Protein AF-A0AAN5BZF1-F1 (afdb_monomer)

Radius of gyration: 17.64 Å; Cα contacts (8 Å, |Δi|>4): 148; chains: 1; bounding box: 44×20×55 Å

pLDDT: mean 89.33, std 8.78, range [52.62, 97.06]

Solvent-accessible surface area (backbone atoms only — not comparable to full-atom values): 7634 Å² total; per-residue (Å²): 88,80,38,71,54,56,28,67,74,54,53,46,75,68,54,53,54,54,31,49,66,64,27,49,68,59,40,47,74,74,57,59,83,70,92,83,79,69,65,94,83,48,86,80,37,66,64,59,48,49,49,61,63,52,37,48,49,57,47,70,46,64,67,22,38,48,53,46,38,59,76,68,37,50,78,61,68,27,50,91,74,35,31,44,72,50,91,70,55,87,87,53,55,50,44,73,61,42,70,63,100,78,62,51,69,65,58,49,50,54,41,54,75,65,73,58,48,33,44,49,34,42,51,44,71,42,76,60,128

Mean predicted aligned error: 5.1 Å

Secondary structure (DSSP, 8-state):
-EESSHHHHH--HHHHHHHHHHHHHHHHHHS---TTSS-TT-TT-HHHHHHHHHGGGG--HHHHHHHHHHHTTHHHHTGGGTEEE-SS-SSS-SSTT---SS--HHHHHHHHHTT--S--EE--EEE--

Organism: Aspergillus oryzae (NCBI:txid5062)

Foldseek 3Di:
DKDQCQLVVLDDPVQLVVLCVVQVVVLCVQLNDDPPDDDPPPPPPPSNVLSSLLSLLSRPLVVSNVSVCVVVVVQVVCVVVQKGWDPADDPAGQQNLHADPDHDSVSSCVSSVVSGRSNIGDIDMDGND

Structure (mmCIF, N/CA/C/O backbone):
data_AF-A0AAN5BZF1-F1
#
_entry.id   AF-A0AAN5BZF1-F1
#
loop_
_atom_site.group_PDB
_atom_site.id
_atom_site.type_symbol
_atom_site.label_atom_id
_atom_site.label_alt_id
_atom_site.label_comp_id
_atom_site.label_asym_id
_atom_site.label_entity_id
_atom_site.label_seq_id
_atom_site.pdbx_PDB_ins_code
_atom_site.Cartn_x
_atom_site.Cartn_y
_atom_site.Cartn_z
_atom_site.occupancy
_atom_site.B_iso_or_equiv
_atom_site.auth_seq_id
_atom_site.auth_comp_id
_atom_site.auth_asym_id
_atom_site.auth_atom_id
_atom_site.pdbx_PDB_model_num
ATOM 1 N N . MET A 1 1 ? -8.368 -5.674 11.478 1.00 91.88 1 MET A N 1
ATOM 2 C CA . MET A 1 1 ? -9.057 -6.211 10.284 1.00 91.88 1 MET A CA 1
ATOM 3 C C . MET A 1 1 ? -8.152 -6.022 9.079 1.00 91.88 1 MET A C 1
ATOM 5 O O . MET A 1 1 ? -7.572 -4.952 8.968 1.00 91.88 1 MET A O 1
ATOM 9 N N . LEU A 1 2 ? -7.990 -7.036 8.229 1.00 95.12 2 LEU A N 1
ATOM 10 C CA . LEU A 1 2 ? -7.129 -6.982 7.041 1.00 95.12 2 LEU A CA 1
ATOM 11 C C . LEU A 1 2 ? -7.981 -6.847 5.777 1.00 95.12 2 LEU A C 1
ATOM 13 O O . LEU A 1 2 ? -8.936 -7.600 5.605 1.00 95.12 2 LEU A O 1
ATOM 17 N N . PHE A 1 3 ? -7.600 -5.931 4.892 1.00 95.75 3 PHE A N 1
ATOM 18 C CA . PHE A 1 3 ? -8.144 -5.796 3.547 1.00 95.75 3 PHE A CA 1
ATOM 19 C C . PHE A 1 3 ? -7.037 -6.070 2.532 1.00 95.75 3 PHE A C 1
ATOM 21 O O . PHE A 1 3 ? -6.035 -5.360 2.513 1.00 95.75 3 PHE A O 1
ATOM 28 N N . LEU A 1 4 ? -7.222 -7.092 1.697 1.00 93.94 4 LEU A N 1
ATOM 29 C CA . LEU A 1 4 ? -6.226 -7.489 0.695 1.00 93.94 4 LEU A CA 1
ATOM 30 C C . LEU A 1 4 ? -6.382 -6.720 -0.622 1.00 93.94 4 LEU A C 1
ATOM 32 O O . LEU A 1 4 ? -5.389 -6.324 -1.216 1.00 93.94 4 LEU A O 1
ATOM 36 N N . ASN A 1 5 ? -7.623 -6.467 -1.053 1.00 92.44 5 ASN A N 1
ATOM 37 C CA . ASN A 1 5 ? -7.913 -5.954 -2.400 1.00 92.44 5 ASN A CA 1
ATOM 38 C C . ASN A 1 5 ? -8.626 -4.596 -2.417 1.00 92.44 5 ASN A C 1
ATOM 40 O O . ASN A 1 5 ? -8.908 -4.074 -3.492 1.00 92.44 5 ASN A O 1
ATOM 44 N N . ALA A 1 6 ? -8.891 -4.005 -1.248 1.00 94.69 6 ALA A N 1
ATOM 45 C CA . ALA A 1 6 ? -9.682 -2.781 -1.113 1.00 94.69 6 ALA A CA 1
ATOM 46 C C . ALA A 1 6 ? -9.206 -1.653 -2.039 1.00 94.69 6 ALA A C 1
ATOM 48 O O . ALA A 1 6 ? -10.010 -1.030 -2.724 1.00 94.69 6 ALA A O 1
ATOM 49 N N . THR A 1 7 ? -7.899 -1.394 -2.106 1.00 94.56 7 THR A N 1
ATOM 50 C CA . THR A 1 7 ? -7.390 -0.309 -2.955 1.00 94.56 7 THR A CA 1
ATOM 51 C C . THR A 1 7 ? -7.484 -0.646 -4.440 1.00 94.56 7 THR A C 1
ATOM 53 O O . THR A 1 7 ? -7.795 0.236 -5.235 1.00 94.56 7 THR A O 1
ATOM 56 N N . ARG A 1 8 ? -7.296 -1.917 -4.822 1.00 91.38 8 ARG A N 1
ATOM 57 C CA . ARG A 1 8 ? -7.451 -2.379 -6.210 1.00 91.38 8 ARG A CA 1
ATOM 58 C C . ARG A 1 8 ? -8.891 -2.231 -6.688 1.00 91.38 8 ARG A C 1
ATOM 60 O O . ARG A 1 8 ? -9.105 -1.761 -7.798 1.00 91.38 8 ARG A O 1
ATOM 67 N N . GLU A 1 9 ? -9.858 -2.578 -5.843 1.00 94.00 9 GLU A N 1
ATOM 68 C CA . GLU A 1 9 ? -11.291 -2.433 -6.132 1.00 94.00 9 GLU A CA 1
ATOM 69 C C . GLU A 1 9 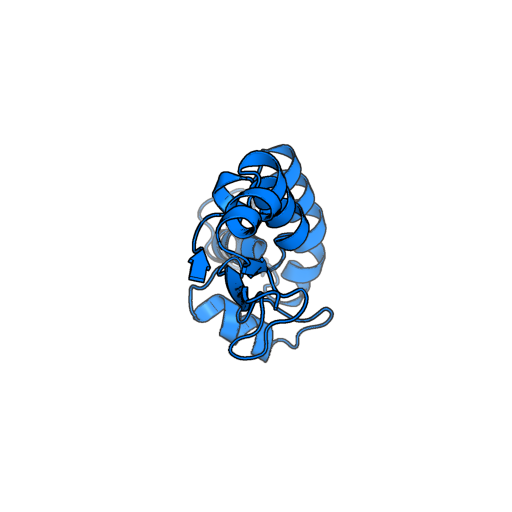? -11.711 -0.963 -6.255 1.00 94.00 9 GLU A C 1
ATOM 71 O O . GLU A 1 9 ? -12.562 -0.628 -7.076 1.00 94.00 9 GLU A O 1
ATOM 76 N N . MET A 1 10 ? -11.077 -0.072 -5.488 1.00 96.00 10 MET A N 1
ATOM 77 C CA . MET A 1 10 ? -1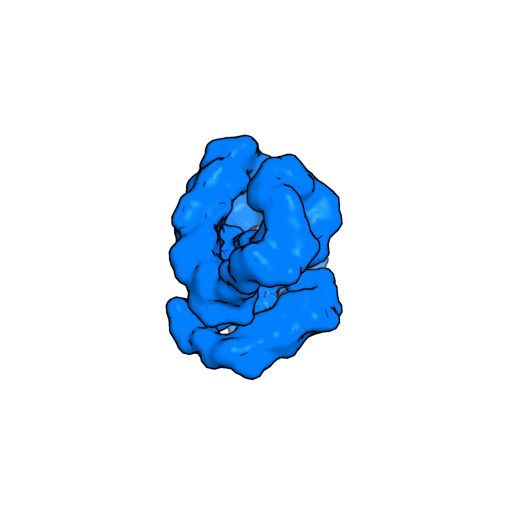1.325 1.368 -5.568 1.00 96.00 10 MET A CA 1
ATOM 78 C C . MET A 1 10 ? -10.559 2.078 -6.688 1.00 96.00 10 MET A C 1
ATOM 80 O O . MET A 1 10 ? -10.836 3.252 -6.953 1.00 96.00 10 MET A O 1
ATOM 84 N N . SER A 1 11 ? -9.596 1.409 -7.324 1.00 94.69 11 SER A N 1
ATOM 85 C CA . SER A 1 11 ? -8.737 1.985 -8.358 1.00 94.69 11 SER A CA 1
ATOM 86 C C . SER A 1 11 ? -9.497 2.226 -9.658 1.00 94.69 11 SER A C 1
ATOM 88 O O . SER A 1 11 ? -10.215 1.361 -10.156 1.00 94.69 11 SER A O 1
ATOM 90 N N . THR A 1 12 ? -9.314 3.407 -10.246 1.00 95.25 12 THR A N 1
ATOM 91 C CA . THR A 1 12 ? -9.862 3.746 -11.566 1.00 95.25 12 THR A CA 1
ATOM 92 C C . THR A 1 12 ? -8.776 3.694 -12.642 1.00 95.25 12 THR A C 1
ATOM 94 O O . THR A 1 12 ? -7.589 3.805 -12.326 1.00 95.25 12 THR A O 1
ATOM 97 N N . PRO A 1 13 ? -9.138 3.636 -13.939 1.00 93.88 13 PRO A N 1
ATOM 98 C CA . PRO A 1 13 ? -8.155 3.739 -15.020 1.00 93.88 13 PRO A CA 1
ATOM 99 C C . PRO A 1 13 ? -7.281 5.000 -14.927 1.00 93.88 13 PRO A C 1
ATOM 101 O O . PRO A 1 13 ? -6.094 4.963 -15.238 1.00 93.88 13 PRO A O 1
ATOM 104 N N . LYS A 1 14 ? -7.842 6.117 -14.441 1.00 93.31 14 LYS A N 1
ATOM 105 C CA . LYS A 1 14 ? -7.090 7.358 -14.220 1.00 93.31 14 LYS A CA 1
ATOM 106 C C . LYS A 1 14 ? -6.030 7.194 -13.128 1.00 93.31 14 LYS A C 1
ATOM 108 O O . LYS A 1 14 ? -4.916 7.687 -13.290 1.00 93.31 14 LYS A O 1
ATOM 113 N N . ASP A 1 15 ? -6.365 6.496 -12.044 1.00 92.94 15 ASP A N 1
ATOM 114 C CA . ASP A 1 15 ? -5.434 6.224 -10.945 1.00 92.94 15 ASP A CA 1
ATOM 115 C C . ASP A 1 15 ? -4.287 5.311 -11.409 1.00 92.94 15 ASP A C 1
ATOM 117 O O . ASP A 1 15 ? -3.130 5.572 -11.083 1.00 92.94 15 ASP A O 1
ATOM 121 N N . GLN A 1 16 ? -4.587 4.299 -12.234 1.00 89.62 16 GLN A N 1
ATOM 122 C CA . GLN A 1 16 ? -3.591 3.386 -12.816 1.00 89.62 16 GLN A CA 1
ATOM 123 C C . GLN A 1 16 ? -2.600 4.125 -13.721 1.00 89.62 16 GLN A C 1
ATOM 125 O O . GLN A 1 16 ? -1.389 3.967 -13.575 1.00 89.62 16 GLN A O 1
ATOM 130 N N . VAL A 1 17 ? -3.098 4.991 -14.609 1.00 90.56 17 VAL A N 1
ATOM 131 C CA . VAL A 1 17 ? -2.249 5.819 -15.480 1.00 90.56 17 VAL A CA 1
ATOM 132 C C . VAL A 1 17 ? -1.373 6.763 -14.650 1.00 90.56 17 VAL A C 1
ATOM 134 O O . VAL A 1 17 ? -0.173 6.870 -14.896 1.00 90.56 17 VAL A O 1
ATOM 137 N N . ALA A 1 18 ? -1.935 7.414 -13.628 1.00 89.62 18 ALA A N 1
ATOM 138 C CA . ALA A 1 18 ? -1.164 8.280 -12.736 1.00 89.62 18 ALA A CA 1
ATOM 139 C C . ALA A 1 18 ? -0.093 7.504 -11.948 1.00 89.62 18 ALA A C 1
ATOM 141 O O . ALA A 1 18 ? 1.019 8.001 -11.770 1.00 89.62 18 ALA A O 1
ATOM 142 N N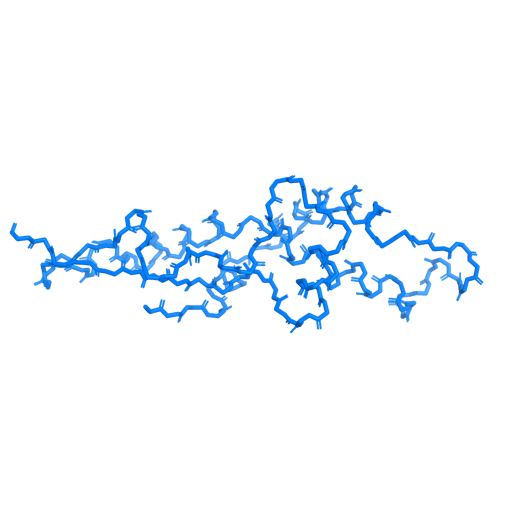 . CYS A 1 19 ? -0.408 6.286 -11.497 1.00 88.75 19 CYS A N 1
ATOM 143 C CA . CYS A 1 19 ? 0.542 5.393 -10.842 1.00 88.75 19 CYS A CA 1
ATOM 144 C C . CYS A 1 19 ? 1.697 5.029 -11.775 1.00 88.75 19 CYS A C 1
ATOM 146 O O . CYS A 1 19 ? 2.851 5.191 -11.391 1.00 88.75 19 CYS A O 1
ATOM 148 N N . MET A 1 20 ? 1.393 4.632 -13.014 1.00 86.69 20 MET A N 1
ATOM 149 C CA . MET A 1 20 ? 2.396 4.305 -14.027 1.00 86.69 20 MET A CA 1
ATOM 150 C C . MET A 1 20 ? 3.388 5.457 -14.225 1.00 86.69 20 MET A C 1
ATOM 152 O O . MET A 1 20 ? 4.595 5.245 -14.135 1.00 86.69 20 MET A O 1
ATOM 156 N N . PHE A 1 21 ? 2.898 6.687 -14.422 1.00 84.88 21 PHE A N 1
ATOM 157 C CA . PHE A 1 21 ? 3.770 7.852 -14.606 1.00 84.88 21 PHE A CA 1
ATOM 158 C C . PHE A 1 21 ? 4.677 8.122 -13.399 1.00 84.88 21 PHE A C 1
ATOM 160 O O . PHE A 1 21 ? 5.855 8.415 -13.587 1.00 84.88 21 PHE A O 1
ATOM 167 N N . ARG A 1 22 ? 4.160 7.997 -12.169 1.00 83.12 22 ARG A N 1
ATOM 168 C CA . ARG A 1 22 ? 4.951 8.200 -10.940 1.00 83.12 22 ARG A CA 1
ATOM 169 C C . ARG A 1 22 ? 5.970 7.086 -10.702 1.00 83.12 22 ARG A C 1
ATOM 171 O O . ARG A 1 22 ? 7.090 7.352 -10.276 1.00 83.12 22 ARG A O 1
ATOM 178 N N . ALA A 1 23 ? 5.578 5.841 -10.957 1.00 87.38 23 ALA A N 1
ATOM 179 C CA . ALA A 1 23 ? 6.400 4.672 -10.680 1.00 87.38 23 ALA A CA 1
ATOM 180 C C . ALA A 1 23 ? 7.549 4.529 -11.683 1.00 87.38 23 ALA A C 1
ATOM 182 O O . ALA A 1 23 ? 8.621 4.074 -11.301 1.00 87.38 23 ALA A O 1
ATOM 183 N N . MET A 1 24 ? 7.358 4.923 -12.948 1.00 84.00 24 MET A N 1
ATOM 184 C CA . MET A 1 24 ? 8.294 4.606 -14.032 1.00 84.00 24 MET A CA 1
ATOM 185 C C . MET A 1 24 ? 9.720 5.128 -13.794 1.00 84.00 24 MET A C 1
ATOM 187 O O . MET A 1 24 ? 10.673 4.379 -13.999 1.00 84.00 24 MET A O 1
ATOM 191 N N . GLU A 1 25 ? 9.883 6.363 -13.313 1.00 82.31 25 GLU A N 1
ATOM 192 C CA . GLU A 1 25 ? 11.207 6.924 -12.986 1.00 82.31 25 GLU A CA 1
ATOM 193 C C . GLU A 1 25 ? 11.890 6.135 -11.859 1.00 82.31 25 GLU A C 1
ATOM 195 O O . GLU A 1 25 ? 13.064 5.773 -11.940 1.00 82.31 25 GLU A O 1
ATOM 200 N N . THR A 1 26 ? 11.118 5.792 -10.828 1.00 86.44 26 THR A N 1
ATOM 201 C CA . THR A 1 26 ? 11.614 5.045 -9.669 1.00 86.44 26 THR A CA 1
ATOM 202 C C . THR A 1 26 ? 11.946 3.597 -10.045 1.00 86.44 26 THR A C 1
ATOM 204 O O . THR A 1 26 ? 12.961 3.052 -9.620 1.00 86.44 26 THR A O 1
ATOM 207 N N . LEU A 1 27 ? 11.146 2.974 -10.908 1.00 89.38 27 LEU A N 1
ATOM 208 C CA . LEU A 1 27 ? 11.357 1.611 -11.388 1.00 89.38 27 LEU A CA 1
ATOM 209 C C . LEU A 1 27 ? 12.570 1.483 -12.299 1.00 89.38 27 LEU A C 1
ATOM 211 O O . LEU A 1 27 ? 13.262 0.473 -12.222 1.00 89.38 27 LEU A O 1
ATOM 215 N N . GLN A 1 28 ? 12.877 2.491 -13.118 1.00 86.00 28 GLN A N 1
ATOM 216 C CA . GLN A 1 28 ? 14.102 2.481 -13.922 1.00 86.00 28 GLN A CA 1
ATOM 217 C C . GLN A 1 28 ? 15.364 2.412 -13.054 1.00 86.00 28 GLN A C 1
ATOM 219 O O . GLN A 1 28 ? 16.357 1.819 -13.477 1.00 86.00 28 GLN A O 1
ATOM 224 N N . ARG A 1 29 ? 15.320 2.968 -11.835 1.00 89.62 29 ARG A N 1
ATOM 225 C CA . ARG A 1 29 ? 16.412 2.866 -10.859 1.00 89.62 29 ARG A CA 1
ATOM 226 C C . ARG A 1 29 ? 16.575 1.442 -10.317 1.00 89.62 29 ARG A C 1
ATOM 228 O O . ARG A 1 29 ? 17.709 0.991 -10.196 1.00 89.62 29 ARG A O 1
ATOM 235 N N . PHE A 1 30 ? 15.479 0.756 -9.987 1.00 91.88 30 PHE A N 1
ATOM 236 C CA . PHE A 1 30 ? 15.518 -0.556 -9.319 1.00 91.88 30 PHE A CA 1
ATOM 237 C C . PHE A 1 30 ? 15.552 -1.756 -10.274 1.00 91.88 30 PHE A C 1
ATOM 239 O O . PHE A 1 30 ? 16.174 -2.776 -9.976 1.00 91.88 30 PHE A O 1
ATOM 246 N N . LEU A 1 31 ? 14.881 -1.639 -11.419 1.00 90.06 31 LEU A N 1
ATOM 247 C CA . LEU A 1 31 ? 14.746 -2.655 -12.462 1.00 90.06 31 LEU A CA 1
ATOM 248 C C . LEU A 1 31 ? 15.100 -2.030 -13.821 1.00 90.06 31 LEU A C 1
ATOM 250 O O . LEU A 1 31 ? 14.212 -1.827 -14.651 1.00 90.06 31 LEU A O 1
ATOM 254 N N . PRO A 1 32 ? 16.371 -1.674 -14.075 1.00 85.06 32 PRO A N 1
ATOM 255 C CA . PRO A 1 32 ? 16.757 -1.058 -15.338 1.00 85.06 32 PRO A CA 1
ATOM 256 C C . PRO A 1 32 ? 16.503 -2.015 -16.509 1.00 85.06 32 PRO A C 1
ATOM 258 O O . PRO A 1 32 ? 16.927 -3.171 -16.477 1.00 85.06 32 PRO A O 1
ATOM 261 N N . MET A 1 33 ? 15.855 -1.519 -17.568 1.00 77.19 33 MET A N 1
ATOM 262 C CA . MET A 1 33 ? 15.708 -2.277 -18.814 1.00 77.19 33 MET A CA 1
ATOM 263 C C . MET A 1 33 ? 17.076 -2.405 -19.475 1.00 77.19 33 MET A C 1
ATOM 265 O O . MET A 1 33 ? 17.677 -1.410 -19.892 1.00 77.19 33 MET A O 1
ATOM 269 N N . ARG A 1 34 ? 17.592 -3.628 -19.568 1.00 72.75 34 ARG A N 1
ATOM 270 C CA . ARG A 1 34 ? 18.871 -3.880 -20.219 1.00 72.75 34 ARG A CA 1
ATOM 271 C C . ARG A 1 34 ? 18.611 -4.047 -21.714 1.00 72.75 34 ARG A C 1
ATOM 273 O O . ARG A 1 34 ? 17.890 -4.958 -22.114 1.00 72.75 34 ARG A O 1
ATOM 280 N N . PRO A 1 35 ? 19.264 -3.260 -22.584 1.00 60.59 35 PRO A N 1
ATOM 281 C CA . PRO A 1 35 ? 19.010 -3.282 -24.028 1.00 60.59 35 PRO A CA 1
ATOM 282 C C . PRO A 1 35 ? 19.444 -4.581 -24.741 1.00 60.59 35 PRO A C 1
ATOM 284 O O . PRO A 1 35 ? 19.495 -4.627 -25.965 1.00 60.59 35 PRO A O 1
ATOM 287 N N . ARG A 1 36 ? 19.803 -5.646 -24.009 1.00 55.97 36 ARG A N 1
ATOM 288 C CA . ARG A 1 36 ? 20.510 -6.822 -24.537 1.00 55.97 36 ARG A CA 1
ATOM 289 C C . ARG A 1 36 ? 19.683 -8.100 -24.687 1.00 55.97 36 ARG A C 1
ATOM 291 O O . ARG A 1 36 ? 20.268 -9.107 -25.071 1.00 55.97 36 ARG A O 1
ATOM 298 N N . GLN A 1 37 ? 18.375 -8.106 -24.412 1.00 52.62 37 GLN A N 1
ATOM 299 C CA . GLN A 1 37 ? 17.610 -9.368 -24.383 1.00 52.62 37 GLN A CA 1
ATOM 300 C C . GLN A 1 37 ? 16.254 -9.383 -25.113 1.00 52.62 37 GLN A C 1
ATOM 302 O O . GLN A 1 37 ? 15.498 -10.338 -24.949 1.00 52.62 37 GLN A O 1
ATOM 307 N N . GLY A 1 38 ? 15.942 -8.418 -25.985 1.00 55.72 38 GLY A N 1
ATOM 308 C CA . GLY A 1 38 ? 14.788 -8.585 -26.873 1.00 55.72 38 GLY A CA 1
ATOM 309 C C . GLY A 1 38 ? 14.341 -7.346 -27.630 1.00 55.72 38 GLY A C 1
ATOM 310 O O . GLY A 1 38 ? 14.805 -6.237 -27.382 1.00 55.72 38 GLY A O 1
ATOM 311 N N . ASP A 1 39 ? 13.417 -7.582 -28.558 1.00 62.34 39 ASP A N 1
ATOM 312 C CA . ASP A 1 39 ? 12.651 -6.562 -29.264 1.00 62.34 39 ASP A CA 1
ATOM 313 C C . ASP A 1 39 ? 11.954 -5.628 -28.246 1.00 62.34 39 ASP A C 1
ATOM 315 O O . ASP A 1 39 ? 11.187 -6.122 -27.415 1.00 62.34 39 ASP A O 1
ATOM 319 N N . PRO A 1 40 ? 12.199 -4.303 -28.278 1.00 58.56 40 PRO A N 1
ATOM 320 C CA . PRO A 1 40 ? 11.562 -3.340 -27.374 1.00 58.56 40 PRO A CA 1
ATOM 321 C C . PRO A 1 40 ? 10.034 -3.268 -27.535 1.00 58.56 40 PRO A C 1
ATOM 323 O O . PRO A 1 40 ? 9.355 -2.695 -26.688 1.00 58.56 40 PRO A O 1
ATOM 326 N N . THR A 1 41 ? 9.481 -3.860 -28.596 1.00 68.94 41 THR A N 1
ATOM 327 C CA . THR A 1 41 ? 8.036 -4.002 -28.815 1.00 68.94 41 THR A CA 1
ATOM 328 C C . THR A 1 41 ? 7.469 -5.321 -28.274 1.00 68.94 41 THR A C 1
ATOM 330 O O . THR A 1 41 ? 6.251 -5.526 -28.262 1.00 68.94 41 THR A O 1
ATOM 333 N N . ASN A 1 42 ? 8.323 -6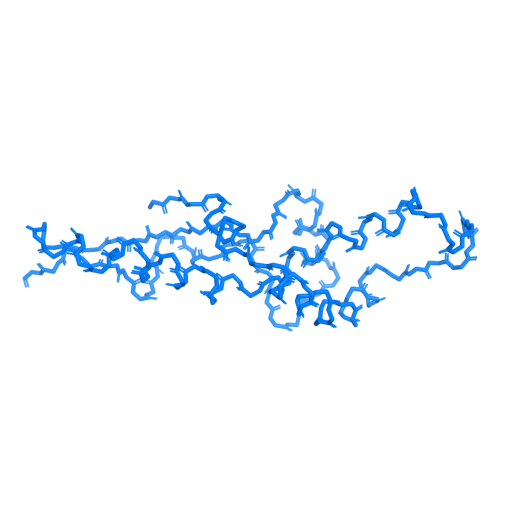.217 -27.765 1.00 76.12 42 ASN A N 1
ATOM 334 C CA . ASN A 1 42 ? 7.897 -7.480 -27.180 1.00 76.12 42 ASN A CA 1
ATOM 335 C C . ASN A 1 42 ? 7.266 -7.266 -25.797 1.00 76.12 42 ASN A C 1
ATOM 337 O O . ASN A 1 42 ? 7.941 -7.268 -24.767 1.00 76.12 42 ASN A O 1
ATOM 341 N N . LYS A 1 43 ? 5.935 -7.196 -25.776 1.00 73.81 43 LYS A N 1
ATOM 342 C CA . LYS A 1 43 ? 5.107 -7.143 -24.558 1.00 73.81 43 LYS A CA 1
ATOM 343 C C . LYS A 1 43 ? 5.282 -8.326 -23.591 1.00 73.81 43 LYS A C 1
ATOM 345 O O . LYS A 1 43 ? 4.784 -8.261 -22.474 1.00 73.81 43 LYS A O 1
ATOM 350 N N . TYR A 1 44 ? 5.954 -9.402 -24.007 1.00 81.00 44 TYR A N 1
ATOM 351 C CA . TYR A 1 44 ? 6.262 -10.574 -23.179 1.00 81.00 44 TYR A CA 1
ATOM 352 C C . TYR A 1 44 ? 7.709 -10.589 -22.668 1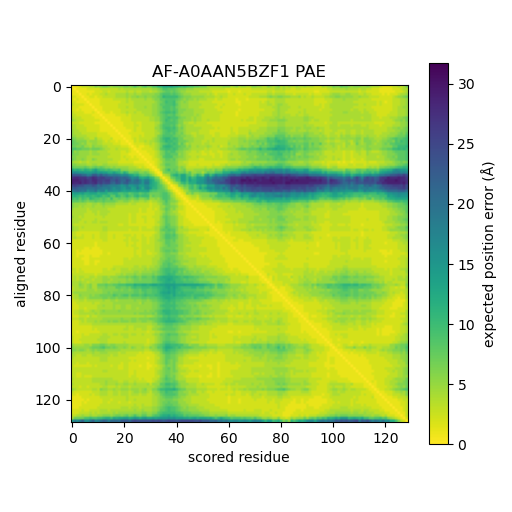.00 81.00 44 TYR A C 1
ATOM 354 O O . TYR A 1 44 ? 8.162 -11.597 -22.127 1.00 81.00 44 TYR A O 1
ATOM 362 N N . ASN A 1 45 ? 8.462 -9.502 -22.853 1.00 83.75 45 ASN A N 1
ATOM 363 C CA . ASN A 1 45 ? 9.790 -9.371 -22.272 1.00 83.75 45 ASN A CA 1
ATOM 364 C C . ASN A 1 45 ? 9.704 -9.446 -20.733 1.00 83.75 45 ASN A C 1
ATOM 366 O O . ASN A 1 45 ? 8.911 -8.741 -20.112 1.00 83.75 45 ASN A O 1
ATOM 370 N N . ALA A 1 46 ? 10.524 -10.298 -20.114 1.00 85.06 46 ALA A N 1
ATOM 371 C CA . ALA A 1 46 ? 10.475 -10.527 -18.671 1.00 85.06 46 ALA A CA 1
ATOM 372 C C . ALA A 1 46 ? 10.830 -9.277 -17.847 1.00 85.06 46 ALA A C 1
ATOM 374 O O . ALA A 1 46 ? 10.233 -9.053 -16.800 1.00 85.06 46 ALA A O 1
ATOM 375 N N . GLU A 1 47 ? 11.762 -8.441 -18.317 1.00 85.12 47 GLU A N 1
ATOM 376 C CA . GLU A 1 47 ? 12.112 -7.184 -17.644 1.00 85.12 47 GLU A CA 1
ATOM 377 C C . GLU A 1 47 ? 10.939 -6.198 -17.704 1.00 85.12 47 GLU A C 1
ATOM 379 O O . GLU A 1 47 ? 10.591 -5.604 -16.685 1.00 85.12 47 GLU A O 1
ATOM 384 N N . PHE A 1 48 ? 10.265 -6.106 -18.856 1.00 83.88 48 PHE A N 1
ATOM 385 C CA . PHE A 1 48 ? 9.045 -5.311 -19.003 1.00 83.88 48 PHE A CA 1
ATOM 386 C C . PHE A 1 48 ? 7.925 -5.806 -18.076 1.00 83.88 48 PHE A C 1
ATOM 388 O O . PHE A 1 48 ? 7.336 -5.014 -17.344 1.00 83.88 48 PHE A O 1
ATOM 395 N N . LEU A 1 49 ? 7.658 -7.116 -18.046 1.00 87.19 49 LEU A N 1
ATOM 396 C CA . LEU A 1 49 ? 6.644 -7.699 -17.160 1.00 87.19 49 LEU A CA 1
ATOM 397 C C . LEU A 1 49 ? 6.972 -7.467 -15.678 1.00 87.19 49 LEU A C 1
ATOM 399 O O . LEU A 1 49 ? 6.080 -7.135 -14.901 1.00 87.19 49 LEU A O 1
ATOM 403 N N . ASN A 1 50 ? 8.245 -7.578 -15.290 1.00 90.25 50 ASN A N 1
ATOM 404 C CA . ASN A 1 50 ? 8.681 -7.297 -13.923 1.00 90.25 50 ASN A CA 1
ATOM 405 C C . ASN A 1 50 ? 8.488 -5.824 -13.554 1.00 90.25 50 ASN A C 1
ATOM 407 O O . ASN A 1 50 ? 7.987 -5.545 -12.469 1.00 90.25 50 ASN A O 1
ATOM 411 N N . GLN A 1 51 ? 8.822 -4.887 -14.449 1.00 88.56 51 GLN A N 1
ATOM 412 C CA . GLN A 1 51 ? 8.536 -3.468 -14.228 1.00 88.56 51 GLN A CA 1
ATOM 413 C C . GLN A 1 51 ? 7.036 -3.224 -14.062 1.00 88.56 51 GLN A C 1
ATOM 415 O O . GLN A 1 51 ? 6.646 -2.524 -13.133 1.00 88.56 51 GLN A O 1
ATOM 420 N N . MET A 1 52 ? 6.200 -3.826 -14.914 1.00 86.62 52 MET A N 1
ATOM 421 C CA . MET A 1 52 ? 4.748 -3.670 -14.820 1.00 86.62 52 MET A CA 1
ATOM 422 C C . MET A 1 52 ? 4.194 -4.202 -13.496 1.00 86.62 52 MET A C 1
ATOM 424 O O . MET A 1 52 ? 3.420 -3.507 -12.846 1.00 86.62 52 MET A O 1
ATOM 428 N N . ASN A 1 53 ? 4.641 -5.379 -13.054 1.00 89.12 53 ASN A N 1
ATOM 429 C CA . ASN A 1 53 ? 4.236 -5.946 -11.766 1.00 89.12 53 ASN A CA 1
ATOM 430 C C . ASN A 1 53 ? 4.734 -5.108 -10.579 1.00 89.12 53 ASN A C 1
ATOM 432 O O . ASN A 1 53 ? 4.032 -4.954 -9.585 1.00 89.12 53 ASN A O 1
ATOM 436 N N . ALA A 1 54 ? 5.937 -4.539 -10.675 1.00 92.00 54 ALA A N 1
ATOM 437 C CA . ALA A 1 54 ? 6.517 -3.729 -9.611 1.00 92.00 54 ALA A CA 1
ATOM 438 C C . ALA A 1 54 ? 5.832 -2.360 -9.445 1.00 92.00 54 ALA A C 1
ATOM 440 O O . ALA A 1 54 ? 6.008 -1.729 -8.402 1.00 92.00 54 ALA A O 1
ATOM 441 N N . MET A 1 55 ? 5.046 -1.892 -10.428 1.00 89.50 55 MET A N 1
ATOM 442 C CA . MET A 1 55 ? 4.312 -0.620 -10.329 1.00 89.50 55 MET A CA 1
ATOM 443 C C . MET A 1 55 ? 3.357 -0.591 -9.135 1.00 89.50 55 MET A C 1
ATOM 445 O O . MET A 1 55 ? 3.208 0.462 -8.515 1.00 89.50 55 MET A O 1
ATOM 449 N N . ASP A 1 56 ? 2.756 -1.732 -8.789 1.00 88.62 56 ASP A N 1
ATOM 450 C CA . ASP A 1 56 ? 1.759 -1.817 -7.720 1.00 88.62 56 ASP A CA 1
ATOM 451 C C . ASP A 1 56 ? 2.323 -1.359 -6.363 1.00 88.62 56 ASP A C 1
ATOM 453 O O . ASP A 1 56 ? 1.617 -0.685 -5.608 1.00 88.62 56 ASP A O 1
ATOM 457 N N . LEU A 1 57 ? 3.618 -1.596 -6.108 1.00 92.19 57 LEU A N 1
ATOM 458 C CA . LEU A 1 57 ? 4.321 -1.181 -4.884 1.00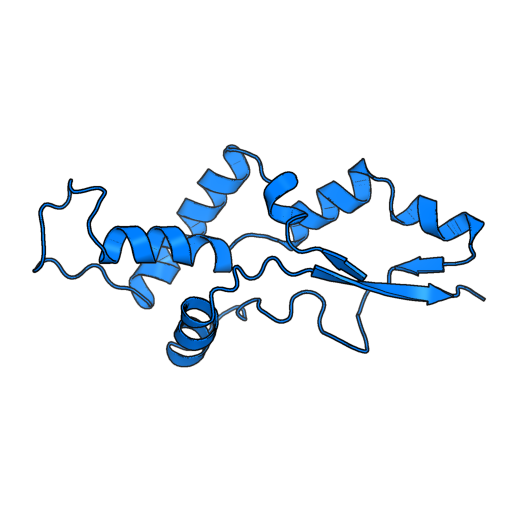 92.19 57 LEU A CA 1
ATOM 459 C C . LEU A 1 57 ? 4.368 0.342 -4.684 1.00 92.19 57 LEU A C 1
ATOM 461 O O . LEU A 1 57 ? 4.578 0.809 -3.564 1.00 92.19 57 LEU A O 1
ATOM 465 N N . PHE A 1 58 ? 4.169 1.115 -5.754 1.00 90.50 58 PHE A N 1
ATOM 466 C CA . PHE A 1 58 ? 4.192 2.581 -5.753 1.00 90.50 58 PHE A CA 1
ATOM 467 C C . PHE A 1 58 ? 2.792 3.195 -5.877 1.00 90.50 58 PHE A C 1
ATOM 469 O O . PHE A 1 58 ? 2.647 4.405 -6.080 1.00 90.50 58 PHE A O 1
ATOM 476 N N . THR A 1 59 ? 1.749 2.373 -5.752 1.00 90.44 59 THR A N 1
ATOM 477 C CA . THR A 1 59 ? 0.364 2.841 -5.767 1.00 90.44 59 THR A CA 1
ATOM 478 C C . THR A 1 59 ? 0.093 3.743 -4.568 1.00 90.44 59 THR A C 1
ATOM 480 O O . THR A 1 59 ? 0.462 3.432 -3.433 1.00 90.44 59 THR A O 1
ATOM 483 N N . ASP A 1 60 ? -0.626 4.843 -4.806 1.00 92.19 60 ASP A N 1
ATOM 484 C CA . ASP A 1 60 ? -1.165 5.694 -3.742 1.00 92.19 60 ASP A CA 1
ATOM 485 C C . ASP A 1 60 ? -2.345 4.993 -3.054 1.00 92.19 60 ASP A C 1
ATOM 487 O O . ASP A 1 60 ? -3.526 5.254 -3.294 1.00 92.19 60 ASP A O 1
ATOM 491 N N . ASN A 1 61 ? -1.988 4.027 -2.216 1.00 94.50 61 ASN A N 1
ATOM 492 C CA . ASN A 1 61 ? -2.921 3.183 -1.496 1.00 94.50 61 ASN A CA 1
ATOM 493 C C . ASN A 1 61 ? -3.715 3.964 -0.432 1.00 94.50 61 ASN A C 1
ATOM 495 O O . ASN A 1 61 ? -4.807 3.530 -0.072 1.00 94.50 61 ASN A O 1
ATOM 499 N N . ASP A 1 62 ? -3.222 5.118 0.038 1.00 94.81 62 ASP A N 1
ATOM 500 C CA . ASP A 1 62 ? -3.956 5.957 0.995 1.00 94.81 62 ASP A CA 1
ATOM 501 C C . ASP A 1 62 ? -5.187 6.577 0.346 1.00 94.81 62 ASP A C 1
ATOM 503 O O . ASP A 1 62 ? -6.297 6.372 0.836 1.00 94.81 62 ASP A O 1
ATOM 507 N N . THR A 1 63 ? -5.013 7.256 -0.791 1.00 95.88 63 THR A 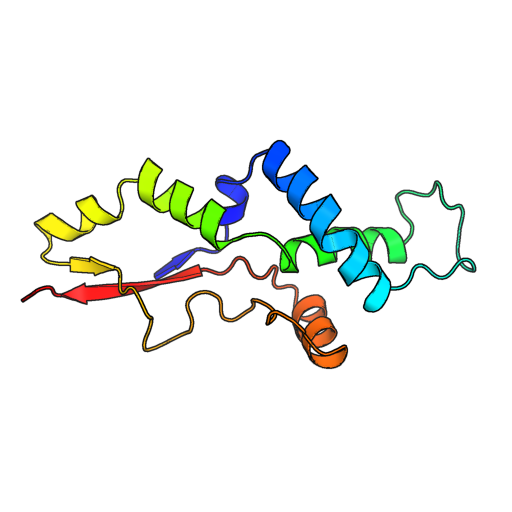N 1
ATOM 508 C CA . THR A 1 63 ? -6.128 7.884 -1.514 1.00 95.88 63 THR A CA 1
ATOM 509 C C . THR A 1 63 ? -7.183 6.853 -1.921 1.00 95.88 63 THR A C 1
ATOM 511 O O . THR A 1 63 ? -8.387 7.089 -1.792 1.00 95.88 63 THR A O 1
ATOM 514 N N . LEU A 1 64 ? -6.749 5.681 -2.393 1.00 96.50 64 LEU A N 1
ATOM 515 C CA . LEU A 1 64 ? -7.662 4.615 -2.809 1.00 96.50 64 LEU A CA 1
ATOM 516 C C . LEU A 1 64 ? -8.427 4.005 -1.630 1.00 96.50 64 LEU A C 1
ATOM 518 O O . LEU A 1 64 ? -9.618 3.722 -1.755 1.00 96.50 64 LEU A O 1
ATOM 522 N N . PHE A 1 65 ? -7.775 3.815 -0.482 1.00 96.62 65 PHE A N 1
ATOM 523 C CA . PHE A 1 65 ? -8.449 3.287 0.701 1.00 96.62 65 PHE A CA 1
ATOM 524 C C . PHE A 1 65 ? -9.383 4.311 1.344 1.00 96.62 65 PHE A C 1
ATOM 526 O O . PHE A 1 65 ? -10.462 3.944 1.802 1.00 96.62 65 PHE A O 1
ATOM 533 N N 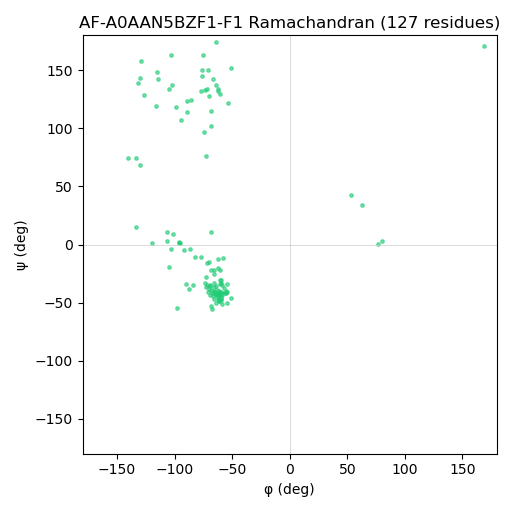. GLU A 1 66 ? -9.014 5.590 1.346 1.00 96.44 66 GLU A N 1
ATOM 534 C CA . GLU A 1 66 ? -9.885 6.659 1.836 1.00 96.44 66 GLU A CA 1
ATOM 535 C C . GLU A 1 66 ? -11.189 6.714 1.029 1.00 96.44 66 GLU A C 1
ATOM 537 O O . GLU A 1 66 ? -12.273 6.768 1.605 1.00 96.44 66 GLU A O 1
ATOM 542 N N . ARG A 1 67 ? -11.105 6.535 -0.296 1.00 96.81 67 ARG A N 1
ATOM 543 C CA . ARG A 1 67 ? -12.286 6.407 -1.162 1.00 96.81 67 ARG A CA 1
ATOM 544 C C . ARG A 1 67 ? -13.204 5.252 -0.737 1.00 96.81 67 ARG A C 1
ATOM 546 O O . ARG A 1 67 ? -14.424 5.389 -0.800 1.00 96.81 67 ARG A O 1
ATOM 553 N N . LEU A 1 68 ? -12.650 4.118 -0.291 1.00 95.62 68 LEU A N 1
ATOM 554 C CA . LEU A 1 68 ? -13.452 3.023 0.274 1.00 95.62 68 LEU A CA 1
ATOM 555 C C . LEU A 1 68 ? -14.117 3.445 1.588 1.00 95.62 68 LEU A C 1
ATOM 557 O O . LEU A 1 68 ? -15.306 3.194 1.777 1.00 95.62 68 LEU A O 1
ATOM 561 N N . VAL A 1 69 ? -13.356 4.067 2.494 1.00 94.75 69 VAL A N 1
ATOM 562 C CA . VAL A 1 69 ? -13.842 4.526 3.806 1.00 94.75 69 VAL A CA 1
ATOM 563 C C . VAL A 1 69 ? -15.030 5.472 3.647 1.00 94.75 69 VAL A C 1
ATOM 565 O O . VAL A 1 69 ? -16.010 5.339 4.385 1.00 94.75 69 VAL A O 1
ATOM 568 N N . GLU A 1 70 ? -14.964 6.382 2.676 1.00 94.94 70 GLU A N 1
ATOM 569 C CA . GLU A 1 70 ? -16.047 7.296 2.315 1.00 94.94 70 GLU A CA 1
ATOM 570 C C . GLU A 1 70 ? -17.244 6.549 1.714 1.00 94.94 70 GLU A C 1
ATOM 572 O O . GLU A 1 70 ? -18.350 6.634 2.250 1.00 94.94 70 GLU A O 1
ATOM 577 N N . ASN A 1 71 ? -17.026 5.760 0.657 1.00 94.62 71 ASN A N 1
ATOM 578 C CA . ASN A 1 71 ? -18.101 5.072 -0.066 1.00 94.62 71 ASN A CA 1
ATOM 579 C C . ASN A 1 71 ? -18.873 4.084 0.810 1.00 94.62 71 ASN A C 1
ATOM 581 O O . ASN A 1 71 ? -20.098 4.002 0.739 1.00 94.62 71 ASN A O 1
ATOM 585 N N . ALA A 1 72 ? -18.157 3.336 1.645 1.00 92.50 72 ALA A N 1
ATOM 586 C CA . ALA A 1 72 ? -18.755 2.387 2.566 1.00 92.50 72 ALA A CA 1
ATOM 587 C C . ALA A 1 72 ? -19.159 3.037 3.897 1.00 92.50 72 ALA A C 1
ATOM 589 O O . ALA A 1 72 ? -19.748 2.370 4.737 1.00 92.50 72 ALA A O 1
ATOM 590 N N . ARG A 1 73 ? -18.870 4.325 4.124 1.00 92.31 73 ARG A N 1
ATOM 591 C CA . ARG A 1 73 ? -19.171 5.031 5.381 1.00 92.31 73 ARG A CA 1
ATOM 592 C C . ARG A 1 73 ? -18.624 4.310 6.619 1.00 92.31 73 ARG A C 1
ATOM 594 O O . ARG A 1 73 ? -19.290 4.229 7.652 1.00 92.31 73 ARG A O 1
ATOM 601 N N . PHE A 1 74 ? -17.396 3.794 6.543 1.00 89.75 74 PHE A N 1
ATOM 602 C CA . PHE A 1 74 ? -16.776 3.028 7.637 1.00 89.75 74 PHE A CA 1
ATOM 603 C C . PHE A 1 74 ? -16.780 3.799 8.962 1.00 89.75 74 PHE A C 1
ATOM 605 O O . PHE A 1 74 ? -17.092 3.235 10.010 1.00 89.75 74 PHE A O 1
ATOM 612 N N . ARG A 1 75 ? -16.501 5.107 8.906 1.00 87.62 75 ARG A N 1
ATOM 613 C CA . ARG A 1 75 ? -16.514 5.991 10.082 1.00 87.62 75 ARG A CA 1
ATOM 614 C C . ARG A 1 75 ? -17.874 6.043 10.777 1.00 87.62 75 ARG A C 1
ATOM 616 O O . ARG A 1 75 ? -17.921 6.215 11.990 1.00 87.62 75 ARG A O 1
ATOM 623 N N . ASP A 1 76 ? -18.962 5.881 10.031 1.00 89.94 76 ASP A N 1
ATOM 624 C CA . ASP A 1 76 ? -20.314 5.888 10.586 1.00 89.94 76 ASP A CA 1
ATOM 625 C C . ASP A 1 76 ? -20.707 4.511 11.124 1.00 89.94 76 ASP A C 1
ATOM 627 O O . ASP A 1 76 ? -21.377 4.437 12.151 1.00 89.94 76 ASP A O 1
ATOM 631 N N . MET A 1 77 ? -20.257 3.423 10.484 1.00 86.75 77 MET A N 1
ATOM 632 C CA . MET A 1 77 ? -20.577 2.053 10.910 1.00 86.75 77 MET A CA 1
ATOM 633 C C . MET A 1 77 ? -20.093 1.730 12.329 1.00 86.75 77 MET A C 1
ATOM 635 O O . MET A 1 77 ? -20.749 0.973 13.041 1.00 86.75 77 MET A O 1
ATOM 639 N N . GLY A 1 78 ? -18.954 2.289 12.750 1.00 87.19 78 GLY A N 1
ATOM 640 C CA . GLY A 1 78 ? -18.409 2.059 14.091 1.00 87.19 78 GLY A CA 1
ATOM 641 C C . GLY A 1 78 ? -19.184 2.770 15.205 1.00 87.19 78 GLY A C 1
ATOM 642 O O . GLY A 1 78 ? -19.247 2.266 16.327 1.00 87.19 78 GLY A O 1
ATOM 643 N N . ARG A 1 79 ? -19.831 3.907 14.906 1.00 88.50 79 ARG A N 1
ATOM 644 C CA . ARG A 1 79 ? -20.443 4.782 15.923 1.00 88.50 79 ARG A CA 1
ATOM 645 C C . ARG A 1 79 ? -21.528 4.098 16.765 1.00 88.50 79 ARG A C 1
ATOM 647 O O . ARG A 1 79 ? -21.443 4.219 17.985 1.00 88.50 79 ARG A O 1
ATOM 654 N N . PRO A 1 80 ? -22.500 3.349 16.199 1.00 89.94 80 PRO A N 1
ATOM 655 C CA . PRO A 1 80 ? -23.509 2.644 16.998 1.00 89.94 80 PRO A CA 1
ATOM 656 C C . PRO A 1 80 ? -22.919 1.605 17.958 1.00 89.94 80 PRO A C 1
ATOM 658 O O . PRO A 1 80 ? -23.561 1.243 18.938 1.00 89.94 80 PRO A O 1
ATOM 661 N N . LEU A 1 81 ? -21.705 1.125 17.677 1.00 90.38 81 LEU A N 1
ATOM 662 C CA . LEU A 1 81 ? -20.986 0.144 18.488 1.00 90.38 81 LEU A CA 1
ATOM 663 C C . LEU A 1 81 ? -19.993 0.797 19.465 1.00 90.38 81 LEU A C 1
ATOM 665 O O . LEU A 1 81 ? -19.282 0.085 20.172 1.00 90.38 81 LEU A O 1
ATOM 669 N N . GLY A 1 82 ? -19.915 2.133 19.497 1.00 92.69 82 GLY A N 1
ATOM 670 C CA . GLY A 1 82 ? -18.910 2.860 20.273 1.00 92.69 82 GLY A CA 1
ATOM 671 C C . GLY A 1 82 ? -17.484 2.572 19.799 1.00 92.69 82 GLY A C 1
ATOM 672 O O . GLY A 1 82 ? -16.576 2.489 20.622 1.00 92.69 82 GLY A O 1
ATOM 673 N N . LEU A 1 83 ? -17.286 2.354 18.496 1.00 93.00 83 LEU A N 1
ATOM 674 C CA . LEU A 1 83 ? -15.991 2.047 17.890 1.00 93.00 83 LEU A CA 1
ATOM 675 C C . LEU A 1 83 ? -15.533 3.161 16.947 1.00 93.00 83 LEU A C 1
ATOM 677 O O . LEU A 1 83 ? -16.321 3.701 16.171 1.00 93.00 83 LEU A O 1
ATOM 681 N N . GLU A 1 84 ? -14.231 3.424 16.952 1.00 94.12 84 GLU A N 1
ATOM 682 C CA . GLU A 1 84 ? -13.563 4.340 16.030 1.00 94.12 84 GLU A CA 1
ATOM 683 C C . GLU A 1 84 ? -12.337 3.669 15.396 1.00 94.12 84 GLU A C 1
ATOM 685 O O . GLU A 1 84 ? -11.644 2.865 16.029 1.00 94.12 84 GLU A O 1
ATOM 690 N N . MET A 1 85 ? -12.093 3.962 14.112 1.00 93.50 85 MET A N 1
ATOM 691 C CA . MET A 1 85 ? -10.866 3.541 13.436 1.00 93.50 85 MET A CA 1
ATOM 692 C C . MET A 1 85 ? -9.696 4.336 13.990 1.00 93.50 85 MET A C 1
ATOM 694 O O . MET A 1 85 ? -9.704 5.564 13.949 1.00 93.50 85 MET A O 1
ATOM 698 N N . LYS A 1 86 ? -8.644 3.640 14.414 1.00 93.94 86 LYS A N 1
ATOM 699 C CA . LYS A 1 86 ? -7.420 4.308 14.833 1.00 93.94 86 LYS A CA 1
ATOM 700 C C . LYS A 1 86 ? -6.813 5.087 13.674 1.00 93.94 86 LYS A C 1
ATOM 702 O O . LYS A 1 86 ? -6.632 4.562 12.570 1.00 93.94 86 LYS A O 1
ATOM 707 N N . THR A 1 87 ? -6.434 6.326 13.970 1.00 91.81 87 THR A N 1
ATOM 708 C CA . 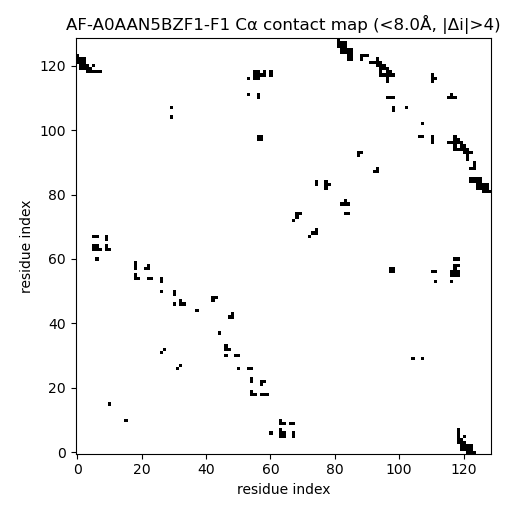THR A 1 87 ? -5.604 7.125 13.076 1.00 91.81 87 THR A CA 1
ATOM 709 C C . THR A 1 87 ? -4.202 6.573 13.001 1.00 91.81 87 THR A C 1
ATOM 711 O O . THR A 1 87 ? -3.680 6.596 11.911 1.00 91.81 87 THR A O 1
ATOM 714 N N . GLU A 1 88 ? -3.616 6.025 14.067 1.00 94.44 88 GLU A N 1
ATOM 715 C CA . GLU A 1 88 ? -2.347 5.290 14.020 1.00 94.44 88 GLU A CA 1
ATOM 716 C C . GLU A 1 88 ? -2.502 3.912 14.654 1.00 94.44 88 GLU A C 1
ATOM 718 O O . GLU A 1 88 ? -3.008 3.769 15.769 1.00 94.44 88 GLU A O 1
ATOM 723 N N . ASN A 1 89 ? -2.080 2.881 13.926 1.00 96.12 89 ASN A N 1
ATOM 724 C CA . ASN A 1 89 ? -2.152 1.522 14.436 1.00 96.12 89 ASN A CA 1
ATOM 725 C C . ASN A 1 89 ? -1.046 1.281 15.465 1.00 96.12 89 ASN A C 1
ATOM 727 O O . ASN A 1 89 ? 0.082 1.741 15.300 1.00 96.12 89 ASN A O 1
ATOM 731 N N . SER A 1 90 ? -1.358 0.480 16.478 1.00 95.81 90 SER A N 1
ATOM 732 C CA . SER A 1 90 ? -0.411 0.082 17.523 1.00 95.81 90 SER A CA 1
ATOM 733 C C . SER A 1 90 ? 0.085 -1.357 17.389 1.00 95.81 90 SER A C 1
ATOM 735 O O . SER A 1 90 ? 1.109 -1.688 17.975 1.00 95.81 90 SER A O 1
ATOM 737 N N . ILE A 1 91 ? -0.627 -2.219 16.651 1.00 94.94 91 ILE A N 1
ATOM 738 C CA . ILE A 1 91 ? -0.288 -3.652 16.554 1.00 94.94 91 ILE A CA 1
ATOM 739 C C . ILE A 1 91 ? 0.522 -3.956 15.286 1.00 94.94 91 ILE A C 1
ATOM 741 O O . ILE A 1 91 ? 1.607 -4.522 15.355 1.00 94.94 91 ILE A O 1
ATOM 745 N N . VAL A 1 92 ? -0.002 -3.574 14.121 1.00 95.31 92 VAL A N 1
ATOM 746 C CA . VAL A 1 92 ? 0.669 -3.699 12.816 1.00 95.31 92 VAL A CA 1
ATOM 747 C C . VAL A 1 92 ? 0.538 -2.364 12.106 1.00 95.31 92 VAL A C 1
ATOM 749 O O . VAL A 1 92 ? -0.536 -1.764 12.149 1.00 95.31 92 VAL A O 1
ATOM 752 N N . ALA A 1 93 ? 1.594 -1.903 11.433 1.00 95.25 93 ALA A N 1
ATOM 753 C CA . ALA A 1 93 ? 1.533 -0.698 10.610 1.00 95.25 93 ALA A CA 1
ATOM 754 C C . ALA A 1 93 ? 0.348 -0.752 9.629 1.00 95.25 93 ALA A C 1
ATOM 756 O O . ALA A 1 93 ? -0.081 -1.822 9.202 1.00 95.25 93 ALA A O 1
ATOM 757 N N . LYS A 1 94 ? -0.190 0.408 9.243 1.00 95.56 94 LYS A N 1
ATOM 758 C CA . LYS A 1 94 ? -1.334 0.470 8.317 1.00 95.56 94 LYS A CA 1
ATOM 759 C C . LYS A 1 94 ? -1.065 -0.275 7.009 1.00 95.56 94 LYS A C 1
ATOM 761 O O . LYS A 1 94 ? -1.965 -0.950 6.513 1.00 95.56 94 LYS A O 1
ATOM 766 N N . TRP A 1 95 ? 0.164 -0.135 6.515 1.00 95.56 95 TRP A N 1
ATOM 767 C CA . TRP A 1 95 ? 0.663 -0.634 5.239 1.00 95.56 95 TRP A CA 1
ATOM 768 C C . TRP A 1 95 ? 2.020 -1.311 5.456 1.00 95.56 95 TRP A C 1
ATOM 770 O O . TRP A 1 95 ? 3.056 -0.716 5.167 1.00 95.56 95 TRP A O 1
ATOM 780 N N . PRO A 1 96 ? 2.051 -2.520 6.033 1.00 93.88 96 PRO A N 1
ATOM 781 C CA . PRO A 1 96 ? 3.304 -3.147 6.451 1.00 93.88 96 PRO A CA 1
ATOM 782 C C . PRO A 1 96 ? 4.224 -3.489 5.273 1.00 93.88 96 PRO A C 1
ATOM 784 O O . PRO A 1 96 ? 5.435 -3.531 5.450 1.00 93.88 96 PRO A O 1
ATOM 787 N N . MET A 1 97 ? 3.657 -3.689 4.080 1.00 93.38 97 MET A N 1
ATOM 788 C CA . MET A 1 97 ? 4.398 -4.030 2.861 1.00 93.38 97 MET A CA 1
ATOM 789 C C . MET A 1 97 ? 4.739 -2.809 1.992 1.00 93.38 97 MET A C 1
ATOM 791 O O . MET A 1 97 ? 5.307 -2.961 0.913 1.00 93.38 97 MET A O 1
ATOM 795 N N . ARG A 1 98 ? 4.377 -1.591 2.418 1.00 92.50 98 ARG A N 1
ATOM 796 C CA . ARG A 1 98 ? 4.642 -0.375 1.643 1.00 92.50 98 ARG A CA 1
ATOM 797 C C . ARG A 1 98 ? 6.107 0.031 1.781 1.00 92.50 98 ARG A C 1
ATOM 799 O O . ARG A 1 98 ? 6.624 0.154 2.889 1.00 92.50 98 ARG A O 1
ATOM 806 N N . LEU A 1 99 ? 6.742 0.318 0.649 1.00 92.81 99 LEU A N 1
ATOM 807 C CA . LEU A 1 99 ? 8.082 0.894 0.621 1.00 92.81 99 LEU A CA 1
ATOM 808 C C . LEU A 1 99 ? 8.082 2.317 1.203 1.00 92.81 99 LEU A C 1
ATOM 810 O O . LEU A 1 99 ? 7.153 3.098 0.992 1.00 92.81 99 LEU A O 1
ATOM 814 N N . GLY A 1 100 ? 9.145 2.668 1.928 1.00 88.19 100 GLY A N 1
ATOM 815 C CA . GLY A 1 100 ? 9.367 4.044 2.374 1.00 88.19 100 GLY A CA 1
ATOM 816 C C . GLY A 1 100 ? 9.586 5.010 1.201 1.00 88.19 100 GLY A C 1
ATOM 817 O O . GLY A 1 100 ? 9.708 4.596 0.053 1.00 88.19 100 GLY A O 1
ATOM 818 N N . GLY A 1 101 ? 9.679 6.315 1.480 1.00 86.75 101 GLY A N 1
ATOM 819 C CA . GLY A 1 101 ? 9.807 7.341 0.430 1.00 86.75 101 GLY A CA 1
ATOM 820 C C . GLY A 1 101 ? 11.107 7.292 -0.391 1.00 86.75 101 GLY A C 1
ATOM 821 O O . GLY A 1 101 ? 11.137 7.791 -1.510 1.00 86.75 101 GLY A O 1
ATOM 822 N N . ASN A 1 102 ? 12.178 6.690 0.136 1.00 88.88 102 ASN A N 1
ATOM 823 C CA . ASN A 1 102 ? 13.437 6.474 -0.586 1.00 88.88 102 ASN A CA 1
ATOM 824 C C . ASN A 1 102 ? 14.002 5.090 -0.229 1.00 88.88 102 ASN A C 1
ATOM 826 O O . ASN A 1 102 ? 14.934 5.006 0.575 1.00 88.88 102 ASN A O 1
ATOM 830 N N . PRO A 1 103 ? 13.408 4.010 -0.761 1.00 93.00 103 PRO A N 1
ATOM 831 C CA . PRO A 1 103 ? 13.814 2.661 -0.412 1.00 93.00 103 PRO A CA 1
ATOM 832 C C . PRO A 1 103 ? 15.192 2.345 -1.005 1.00 93.00 103 PRO A C 1
ATOM 834 O O . PRO A 1 103 ? 15.598 2.866 -2.050 1.00 93.00 103 PRO A O 1
ATOM 837 N N . THR A 1 104 ? 15.932 1.479 -0.329 1.00 95.00 104 THR A N 1
ATOM 838 C CA . THR A 1 104 ? 17.159 0.876 -0.852 1.00 95.00 104 THR A CA 1
ATOM 839 C C . THR A 1 104 ? 16.831 -0.204 -1.888 1.00 95.00 104 THR A C 1
ATOM 841 O O . THR A 1 104 ? 15.713 -0.717 -1.937 1.00 95.00 104 THR A O 1
ATOM 844 N N . GLN A 1 105 ? 17.818 -0.593 -2.706 1.00 95.19 105 GLN A N 1
ATOM 845 C CA . GLN A 1 105 ? 17.663 -1.705 -3.657 1.00 95.19 105 GLN A CA 1
ATOM 846 C C . GLN A 1 105 ? 17.219 -2.991 -2.945 1.00 95.19 105 GLN A C 1
ATOM 848 O O . GLN A 1 105 ? 16.333 -3.689 -3.423 1.00 95.19 105 GLN A O 1
ATOM 853 N N . HIS A 1 106 ? 17.801 -3.268 -1.777 1.00 95.81 106 HIS A N 1
ATOM 854 C CA . HIS A 1 106 ? 17.497 -4.468 -1.008 1.00 95.81 106 HIS A CA 1
ATOM 855 C C . HIS A 1 106 ? 16.058 -4.474 -0.473 1.00 95.81 106 HIS A C 1
ATOM 857 O O . HIS A 1 106 ? 15.368 -5.480 -0.599 1.00 95.81 106 HIS A O 1
ATOM 863 N N . GLU A 1 107 ? 15.574 -3.355 0.077 1.00 95.12 107 GLU A N 1
ATOM 864 C CA . GLU A 1 107 ? 14.181 -3.238 0.540 1.00 95.12 107 GLU A CA 1
ATOM 865 C C . GLU A 1 107 ? 13.187 -3.397 -0.611 1.00 95.12 107 GLU A C 1
ATOM 867 O O . GLU A 1 107 ? 12.191 -4.108 -0.468 1.00 95.12 107 GLU A O 1
ATOM 872 N N . PHE A 1 108 ? 13.483 -2.780 -1.760 1.00 95.00 108 PHE A N 1
ATOM 873 C CA . PHE A 1 108 ? 12.688 -2.953 -2.970 1.00 95.00 108 PHE A CA 1
ATOM 874 C C . PHE A 1 108 ? 12.631 -4.425 -3.397 1.00 95.00 108 PHE A C 1
ATOM 876 O O . PHE A 1 108 ? 11.544 -4.960 -3.598 1.00 95.00 108 PHE A O 1
ATOM 883 N N . GLU A 1 109 ? 13.782 -5.093 -3.504 1.00 95.06 109 GLU A N 1
ATOM 884 C CA . GLU A 1 109 ? 13.863 -6.495 -3.920 1.00 95.06 109 GLU A CA 1
ATOM 885 C C . GLU A 1 109 ? 13.144 -7.426 -2.945 1.00 95.06 109 GLU A C 1
ATOM 887 O O . GLU A 1 109 ? 12.423 -8.319 -3.385 1.00 95.06 109 GLU A O 1
ATOM 892 N N . MET A 1 110 ? 13.286 -7.207 -1.635 1.00 95.06 110 MET A N 1
ATOM 893 C CA . MET A 1 110 ? 12.553 -7.981 -0.633 1.00 95.06 110 MET A CA 1
ATOM 894 C C . MET A 1 110 ? 11.041 -7.832 -0.803 1.00 95.06 110 MET A C 1
ATOM 896 O O . MET A 1 110 ? 10.331 -8.836 -0.812 1.00 95.06 110 MET A O 1
ATOM 900 N N . ALA A 1 111 ? 10.541 -6.602 -0.957 1.00 94.31 111 ALA A N 1
ATOM 901 C CA . ALA A 1 111 ? 9.114 -6.364 -1.148 1.00 94.31 111 ALA A CA 1
ATOM 902 C C . ALA A 1 111 ? 8.620 -6.993 -2.459 1.00 94.31 111 ALA A C 1
ATOM 904 O O . ALA A 1 111 ? 7.672 -7.778 -2.443 1.00 94.31 111 ALA A O 1
ATOM 905 N N . PHE A 1 112 ? 9.309 -6.727 -3.569 1.00 94.50 112 PHE A N 1
ATOM 906 C CA . PHE A 1 112 ? 8.938 -7.210 -4.896 1.00 94.50 112 PHE A CA 1
ATOM 907 C C . PHE A 1 112 ? 8.936 -8.740 -4.991 1.00 94.50 112 PHE A C 1
ATOM 909 O O . PHE A 1 112 ? 7.949 -9.336 -5.421 1.00 94.50 112 PHE A O 1
ATOM 916 N N . TRP A 1 113 ? 10.000 -9.402 -4.529 1.00 94.00 113 TRP A N 1
ATOM 917 C CA . TRP A 1 113 ? 10.103 -10.861 -4.607 1.00 94.00 113 TRP A CA 1
ATOM 918 C C . TRP A 1 113 ? 9.272 -11.601 -3.557 1.00 94.00 113 TRP A C 1
ATOM 920 O O . TRP A 1 113 ? 9.071 -12.807 -3.688 1.00 94.00 113 TRP A O 1
ATOM 930 N N . SER A 1 114 ? 8.731 -10.901 -2.554 1.00 93.56 114 SER A N 1
ATOM 931 C CA . SER A 1 114 ? 7.763 -11.491 -1.622 1.00 93.56 114 SER A CA 1
ATOM 932 C C . SER A 1 114 ? 6.399 -11.782 -2.263 1.00 93.56 114 SER A C 1
ATOM 934 O O . SER A 1 114 ? 5.600 -12.504 -1.672 1.00 93.56 114 SER A O 1
ATOM 936 N N . GLY A 1 115 ? 6.116 -11.210 -3.441 1.00 89.94 115 GLY A N 1
ATOM 937 C CA . GLY A 1 115 ? 4.831 -11.338 -4.134 1.00 89.94 115 GLY A CA 1
ATOM 938 C C . GLY A 1 115 ? 3.701 -10.473 -3.562 1.00 89.94 115 GLY A C 1
ATOM 939 O O . GLY A 1 115 ? 2.591 -10.516 -4.088 1.00 89.94 115 GLY A O 1
ATOM 940 N N . HIS A 1 116 ? 3.968 -9.687 -2.516 1.00 91.62 116 HIS A N 1
ATOM 941 C CA . HIS A 1 116 ? 3.025 -8.697 -1.996 1.00 91.62 116 HIS A CA 1
ATOM 942 C C . HIS A 1 116 ? 2.991 -7.460 -2.891 1.00 91.62 116 HIS A C 1
ATOM 944 O O . HIS A 1 116 ? 3.993 -7.078 -3.494 1.00 91.62 116 HIS A O 1
ATOM 950 N N . THR A 1 117 ? 1.838 -6.803 -2.939 1.00 88.06 117 THR A N 1
ATOM 951 C CA . THR A 1 117 ? 1.614 -5.628 -3.796 1.00 88.06 117 THR A CA 1
ATOM 952 C C . THR A 1 117 ? 1.651 -4.316 -3.018 1.00 88.06 117 THR A C 1
ATOM 954 O O . THR A 1 117 ? 1.536 -3.246 -3.608 1.00 88.06 117 THR A O 1
ATOM 957 N N . GLY A 1 118 ? 1.802 -4.362 -1.690 1.00 90.50 118 GLY A N 1
ATOM 958 C CA . GLY A 1 118 ? 1.831 -3.167 -0.843 1.00 90.50 118 GLY A CA 1
ATOM 959 C C . GLY A 1 118 ? 0.443 -2.602 -0.522 1.00 90.50 118 GLY A C 1
ATOM 960 O O . GLY A 1 118 ? 0.342 -1.561 0.133 1.00 90.50 118 GLY A O 1
ATOM 961 N N . CYS A 1 119 ? -0.625 -3.266 -0.981 1.00 93.56 119 CYS A N 1
ATOM 962 C CA . CYS A 1 119 ? -2.017 -2.859 -0.777 1.00 93.56 119 CYS A CA 1
ATOM 963 C C . CYS A 1 119 ? -2.702 -3.544 0.411 1.00 93.56 119 CYS A C 1
ATOM 965 O O . CYS A 1 119 ? -3.884 -3.307 0.666 1.00 93.56 119 CYS A O 1
ATOM 967 N N . GLU A 1 120 ? -1.978 -4.380 1.149 1.00 94.81 120 GLU A N 1
ATOM 968 C CA . GLU A 1 120 ? -2.471 -5.078 2.325 1.00 94.81 120 GLU A CA 1
ATOM 969 C C . GLU A 1 120 ? -2.716 -4.069 3.458 1.00 94.81 120 GLU A C 1
ATOM 971 O O . GLU A 1 120 ? -1.789 -3.594 4.119 1.00 94.81 120 GLU A O 1
ATOM 976 N N . ARG A 1 121 ? -3.986 -3.712 3.684 1.00 96.38 121 ARG A N 1
ATOM 977 C CA . ARG A 1 121 ? -4.385 -2.685 4.653 1.00 96.38 121 ARG A CA 1
ATOM 978 C C . ARG A 1 121 ? -4.853 -3.296 5.963 1.00 96.38 121 ARG A C 1
ATOM 980 O O . ARG A 1 121 ? -5.902 -3.938 6.017 1.00 96.38 121 ARG A O 1
ATOM 987 N N . TYR A 1 122 ? -4.158 -2.990 7.055 1.00 97.06 122 TYR A N 1
ATOM 988 C CA . TYR A 1 122 ? -4.588 -3.372 8.405 1.00 97.06 122 TYR A CA 1
ATOM 989 C C . TYR A 1 122 ? -5.369 -2.253 9.083 1.00 97.06 122 TYR A C 1
ATOM 991 O O . TYR A 1 122 ? -4.774 -1.288 9.532 1.00 97.06 122 TYR A O 1
ATOM 999 N N . VAL A 1 123 ? -6.683 -2.365 9.233 1.00 95.62 123 VAL A N 1
ATOM 1000 C CA . VAL A 1 123 ? -7.479 -1.416 10.025 1.00 95.62 123 VAL A CA 1
ATOM 1001 C C . VAL A 1 123 ? -7.560 -1.869 11.478 1.00 95.62 123 VAL A C 1
ATOM 1003 O O . VAL A 1 123 ? -8.034 -2.974 11.764 1.00 95.62 123 VAL A O 1
ATOM 1006 N N . GLU A 1 124 ? -7.137 -1.005 12.393 1.00 95.44 124 GLU A N 1
ATOM 1007 C CA . GLU A 1 124 ? -7.318 -1.187 13.828 1.00 95.44 124 GLU A CA 1
ATOM 1008 C C . GLU A 1 124 ? -8.477 -0.317 14.326 1.00 95.44 124 GLU A C 1
ATOM 1010 O O . GLU A 1 124 ? -8.617 0.837 13.923 1.00 95.44 124 GLU A O 1
ATOM 1015 N N . TRP A 1 125 ? -9.314 -0.882 15.192 1.00 94.00 125 TRP A N 1
ATOM 1016 C CA . TRP A 1 125 ? -10.430 -0.184 15.823 1.00 94.00 125 TRP A CA 1
ATOM 1017 C C . TRP A 1 125 ? -10.183 -0.105 17.323 1.00 94.00 125 TRP A C 1
ATOM 1019 O O . TRP A 1 125 ? -9.591 -1.016 17.904 1.00 94.00 125 TRP A O 1
ATOM 1029 N N . HIS A 1 126 ? -10.661 0.956 17.957 1.00 93.94 126 HIS A N 1
ATOM 1030 C CA . HIS A 1 126 ? -10.711 1.051 19.408 1.00 93.94 126 HIS A CA 1
ATOM 1031 C C . HIS A 1 126 ? -12.102 1.451 19.868 1.00 93.94 126 HIS A C 1
ATOM 1033 O O . HIS A 1 126 ? -12.883 2.034 19.119 1.00 93.94 126 HIS A O 1
ATOM 1039 N N . ARG A 1 127 ? -12.397 1.131 21.125 1.00 94.44 127 ARG A N 1
ATOM 1040 C CA . ARG A 1 127 ? -13.598 1.619 21.782 1.00 94.44 127 ARG A CA 1
ATOM 1041 C C . ARG A 1 127 ? -13.425 3.098 22.119 1.00 94.44 127 ARG A C 1
ATOM 1043 O O . ARG A 1 127 ? -12.389 3.490 22.659 1.00 94.44 127 ARG A O 1
ATOM 1050 N N . VAL A 1 128 ? -14.439 3.884 21.800 1.00 89.12 128 VAL A N 1
ATOM 1051 C CA . VAL A 1 128 ? -14.617 5.253 22.278 1.00 89.12 128 VAL A CA 1
ATOM 1052 C C . VAL A 1 128 ? -15.407 5.126 23.579 1.00 89.12 128 VAL A C 1
ATOM 1054 O O . VAL A 1 128 ? -16.506 4.566 23.582 1.00 89.12 128 VAL A O 1
ATOM 1057 N N . VAL A 1 129 ? -14.772 5.479 24.698 1.00 73.06 129 VAL A N 1
ATOM 1058 C CA . VAL A 1 129 ? -15.374 5.418 26.043 1.00 73.06 129 VAL A CA 1
ATOM 1059 C C . VAL A 1 129 ? -16.305 6.601 26.240 1.00 73.06 129 VAL A C 1
ATOM 1061 O O . VAL A 1 129 ? -15.896 7.718 25.858 1.00 73.06 129 VAL A O 1
#

Sequence (129 aa):
MLFLNATREMSTPKDQVACMFRAMETLQRFLPMRPRQGDPTNKYNAEFLNQMNAMDLFTDNDTLFERLVENARFRDMGRPLGLEMKTENSIVAKWPMRLGGNPTQHEFEMAFWSGHTGCERYVEWHRVV